Protein AF-A0A519EK39-F1 (afdb_monomer)

Foldseek 3Di:
DLDDDDPVAADDDDPPDDSCCRGCVPHDPVPSDDPVDDDPPVPPPPD

Secondary structure (DSSP, 8-state):
--S---GGG-----TTS-TTTTSSTTS-GGG-S-TTS----------

pLDDT: mean 72.41, std 7.25, range [50.88, 82.0]

Solvent-accessible surface area (backbone atoms only — not comparable to full-atom values): 3423 Å² total; per-residue (Å²): 126,86,46,83,66,58,79,95,55,41,47,89,70,60,96,89,55,59,58,56,61,23,39,62,79,88,56,62,84,90,63,76,66,61,94,85,61,78,77,83,70,91,79,79,88,86,125

Structure (mmCIF, N/CA/C/O backbone):
data_AF-A0A519EK39-F1
#
_entry.id   AF-A0A519EK39-F1
#
loop_
_atom_site.group_PDB
_atom_site.id
_atom_site.type_symbol
_atom_site.label_atom_id
_atom_site.label_alt_id
_atom_site.label_comp_id
_atom_site.label_asym_id
_atom_site.label_entity_id
_atom_site.label_seq_id
_atom_site.pdbx_PDB_ins_code
_atom_site.Cartn_x
_atom_site.Cartn_y
_atom_site.Cartn_z
_atom_site.occupancy
_atom_site.B_iso_or_equiv
_atom_site.auth_seq_id
_atom_site.auth_comp_id
_atom_site.auth_asym_id
_atom_site.auth_atom_id
_atom_site.pdbx_PDB_model_num
ATOM 1 N N . PHE A 1 1 ? -12.947 -0.478 -1.814 1.00 60.75 1 PHE A N 1
ATOM 2 C CA . PHE A 1 1 ? -11.478 -0.608 -1.862 1.00 60.75 1 PHE A CA 1
ATOM 3 C C . PHE A 1 1 ? -10.860 0.780 -1.909 1.00 60.75 1 PHE A C 1
ATOM 5 O O . PHE A 1 1 ? -10.849 1.382 -2.973 1.00 60.75 1 PHE A O 1
ATOM 12 N N . PRO A 1 2 ? -10.435 1.325 -0.761 1.00 68.00 2 PRO A N 1
ATOM 13 C CA . PRO A 1 2 ? -9.934 2.702 -0.660 1.00 68.00 2 PRO A CA 1
ATOM 14 C C . PRO A 1 2 ? -8.618 2.966 -1.411 1.00 68.00 2 PRO A C 1
ATOM 16 O O . PRO A 1 2 ? -8.318 4.107 -1.735 1.00 68.00 2 PRO A O 1
ATOM 19 N N . SER A 1 3 ? -7.846 1.920 -1.721 1.00 64.88 3 SER A N 1
ATOM 20 C CA . SER A 1 3 ? -6.581 2.003 -2.453 1.00 64.88 3 SER A CA 1
ATOM 21 C C . SER A 1 3 ? -6.483 0.825 -3.416 1.00 64.88 3 SER A C 1
ATOM 23 O O . SER A 1 3 ? -6.409 -0.324 -2.989 1.00 64.88 3 SER A O 1
ATOM 25 N N . VAL A 1 4 ? -6.539 1.104 -4.720 1.00 75.44 4 VAL A N 1
ATOM 26 C CA . VAL A 1 4 ? -6.506 0.092 -5.788 1.00 75.44 4 VAL A CA 1
ATOM 27 C C . VAL A 1 4 ? -5.218 0.257 -6.590 1.00 75.44 4 VAL A C 1
ATOM 29 O O . 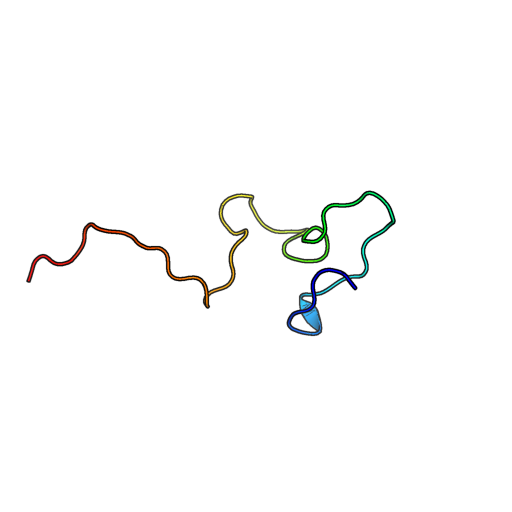VAL A 1 4 ? -4.859 1.372 -6.960 1.00 75.44 4 VAL A O 1
ATOM 32 N N . GLY A 1 5 ? -4.488 -0.838 -6.795 1.00 74.00 5 GLY A N 1
ATOM 33 C CA . GLY A 1 5 ? -3.280 -0.913 -7.621 1.00 74.00 5 GLY A CA 1
ATOM 34 C C . GLY A 1 5 ? -3.260 -2.216 -8.425 1.00 74.00 5 GLY A C 1
ATOM 35 O O . GLY A 1 5 ? -4.312 -2.753 -8.763 1.00 74.00 5 GLY A O 1
ATOM 36 N N . CYS A 1 6 ? -2.075 -2.755 -8.719 1.00 78.81 6 CYS A N 1
ATOM 37 C CA . CYS A 1 6 ? -1.949 -4.040 -9.413 1.00 78.81 6 CYS A CA 1
ATOM 38 C C . CYS A 1 6 ? -2.625 -5.178 -8.624 1.00 78.81 6 CYS A C 1
ATOM 40 O O . CYS A 1 6 ? -2.561 -5.203 -7.391 1.00 78.81 6 CYS A O 1
ATOM 42 N N . ALA A 1 7 ? -3.214 -6.143 -9.341 1.00 77.00 7 ALA A N 1
ATOM 43 C CA . ALA A 1 7 ? -3.930 -7.284 -8.762 1.00 77.00 7 ALA A CA 1
ATOM 44 C C . ALA A 1 7 ? -3.149 -8.064 -7.677 1.00 77.00 7 ALA A C 1
ATOM 46 O O . ALA A 1 7 ? -3.744 -8.338 -6.639 1.00 77.00 7 ALA A O 1
ATOM 47 N N . PRO A 1 8 ? -1.840 -8.378 -7.824 1.00 76.75 8 PRO A N 1
ATOM 48 C CA . PRO A 1 8 ? -1.104 -9.098 -6.778 1.00 76.75 8 PRO A CA 1
ATOM 49 C C . PRO A 1 8 ? -0.698 -8.219 -5.582 1.00 76.75 8 PRO A C 1
ATOM 51 O O . PRO A 1 8 ? -0.300 -8.738 -4.545 1.00 76.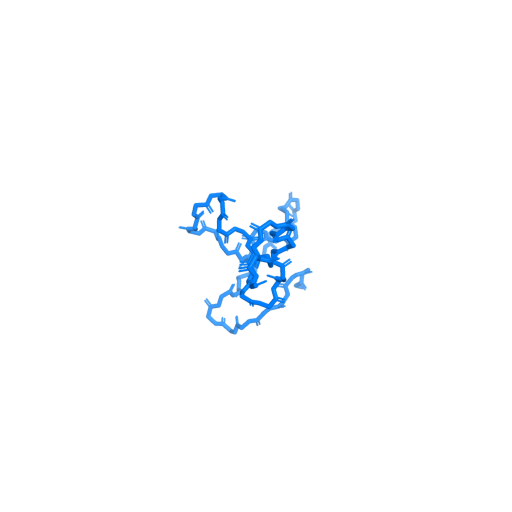75 8 PRO A O 1
ATOM 54 N N . CYS A 1 9 ? -0.777 -6.893 -5.710 1.00 69.62 9 CYS A N 1
ATOM 55 C CA . CYS A 1 9 ? -0.248 -5.940 -4.730 1.00 69.62 9 CYS A CA 1
ATOM 56 C C . CYS A 1 9 ? -1.343 -5.224 -3.930 1.00 69.62 9 CYS A C 1
ATOM 58 O O . CYS A 1 9 ? -1.028 -4.308 -3.176 1.00 69.62 9 CYS A O 1
ATOM 60 N N . THR A 1 10 ? -2.613 -5.592 -4.121 1.00 77.31 10 THR A N 1
ATOM 61 C CA . THR A 1 10 ? -3.770 -4.933 -3.503 1.00 77.31 10 THR A CA 1
ATOM 62 C C . THR A 1 10 ? -4.583 -5.958 -2.717 1.00 77.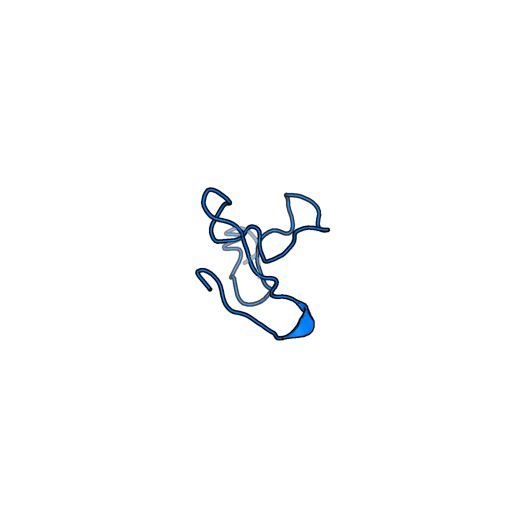31 10 THR A C 1
ATOM 64 O O . THR A 1 10 ? -5.166 -6.859 -3.314 1.00 77.31 10 THR A O 1
ATOM 67 N N . ARG A 1 11 ? -4.666 -5.817 -1.389 1.00 80.12 11 ARG A N 1
ATOM 68 C CA . ARG A 1 11 ? -5.583 -6.607 -0.542 1.00 80.12 11 ARG A CA 1
ATOM 69 C C . ARG A 1 11 ? -6.750 -5.767 -0.019 1.00 80.12 11 ARG A C 1
ATOM 71 O O . ARG A 1 11 ? -6.674 -4.539 0.034 1.00 80.12 11 ARG A O 1
ATOM 78 N N . ALA A 1 12 ? -7.826 -6.440 0.385 1.00 81.19 12 ALA A N 1
ATOM 79 C CA . ALA A 1 12 ? -8.924 -5.806 1.109 1.00 81.19 12 ALA A CA 1
ATOM 80 C C . ALA A 1 12 ? -8.445 -5.318 2.488 1.00 81.19 12 ALA A C 1
ATOM 82 O O . ALA A 1 12 ? -7.623 -5.979 3.120 1.00 81.19 12 ALA A O 1
ATOM 83 N N . ILE A 1 13 ? -8.979 -4.181 2.931 1.00 77.12 13 ILE A N 1
ATOM 84 C CA . ILE A 1 13 ? -8.731 -3.600 4.256 1.00 77.12 13 ILE A CA 1
ATOM 85 C C . ILE A 1 13 ? -10.036 -3.517 5.041 1.00 77.12 13 ILE A C 1
ATOM 87 O O . ILE A 1 13 ? -11.108 -3.325 4.457 1.00 77.12 13 ILE A O 1
ATOM 91 N N . SER A 1 14 ? -9.929 -3.689 6.353 1.00 81.50 14 SER A N 1
ATOM 92 C CA . SER A 1 14 ? -11.042 -3.651 7.298 1.00 81.50 14 SER A CA 1
ATOM 93 C C . SER A 1 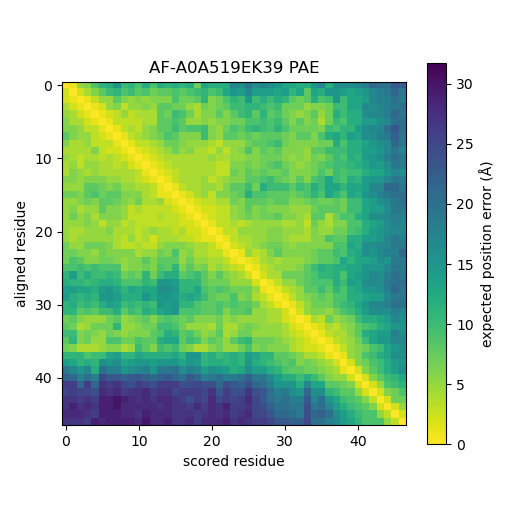14 ? -11.424 -2.215 7.659 1.00 81.50 14 SER A C 1
ATOM 95 O O . SER A 1 14 ? -10.667 -1.265 7.455 1.00 81.50 14 SER A O 1
ATOM 97 N N . LEU A 1 15 ? -12.622 -2.045 8.222 1.00 79.00 15 LEU A N 1
ATOM 98 C CA . LEU A 1 15 ? -13.076 -0.752 8.732 1.00 79.00 15 LEU A CA 1
ATOM 99 C C . LEU A 1 15 ? -12.166 -0.301 9.886 1.00 79.00 15 LEU A C 1
ATOM 101 O O . LEU A 1 15 ? -12.081 -0.983 10.903 1.00 79.00 15 LEU A O 1
ATOM 105 N N . GLY A 1 16 ? -11.501 0.844 9.713 1.00 81.44 16 GLY A N 1
ATOM 106 C CA . GLY A 1 16 ? -10.565 1.414 10.689 1.00 81.44 16 GLY A CA 1
ATOM 107 C C . GLY A 1 16 ? -9.083 1.216 10.355 1.00 81.44 16 GLY A C 1
ATOM 108 O O . GLY A 1 16 ? -8.242 1.828 11.006 1.00 81.44 16 GLY A O 1
ATOM 109 N N . GLU A 1 17 ? -8.750 0.418 9.336 1.00 76.81 17 GLU A N 1
ATOM 110 C CA . GLU A 1 17 ? -7.378 0.326 8.830 1.00 76.81 17 GLU A CA 1
ATOM 111 C C . GLU A 1 17 ? -7.043 1.501 7.901 1.00 76.81 17 GLU A C 1
ATOM 113 O O . GLU A 1 17 ? -7.919 2.072 7.243 1.00 76.81 17 GLU A O 1
ATOM 118 N N . ASP A 1 18 ? -5.755 1.851 7.833 1.00 78.56 18 ASP A N 1
ATOM 119 C CA . ASP A 1 18 ? -5.271 2.878 6.913 1.00 78.56 18 ASP A CA 1
ATOM 120 C C . ASP A 1 18 ? -5.639 2.524 5.466 1.00 78.56 18 ASP A C 1
ATOM 122 O O . ASP A 1 18 ? -5.553 1.369 5.041 1.00 78.56 18 ASP A O 1
ATOM 126 N N . PHE A 1 19 ? -6.013 3.533 4.679 1.00 77.25 19 PHE A N 1
ATOM 127 C CA . PHE A 1 19 ? -6.455 3.331 3.303 1.00 77.25 19 PHE A CA 1
ATOM 128 C C . PHE A 1 19 ? -5.383 2.659 2.428 1.00 77.25 19 PHE A C 1
ATOM 130 O O . PHE A 1 19 ? -5.739 1.961 1.4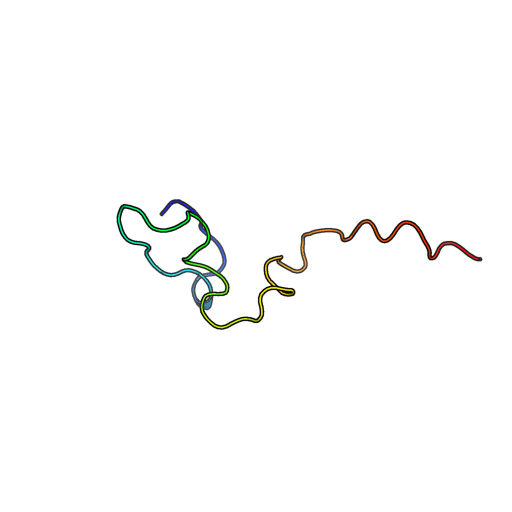78 1.00 77.25 19 PHE A O 1
ATOM 137 N N . ARG A 1 20 ? -4.088 2.807 2.750 1.00 76.25 20 ARG A N 1
ATOM 138 C CA . ARG A 1 20 ? -2.965 2.130 2.084 1.00 76.25 20 ARG A CA 1
ATOM 139 C C . ARG A 1 20 ? -2.499 0.855 2.782 1.00 76.25 20 ARG A C 1
ATOM 141 O O . ARG A 1 20 ? -1.649 0.192 2.203 1.00 76.25 20 ARG A O 1
ATOM 148 N N . ALA A 1 21 ? -3.082 0.426 3.905 1.00 80.81 21 ALA A N 1
ATOM 149 C CA . ALA A 1 21 ? -2.725 -0.834 4.586 1.00 80.81 21 ALA A CA 1
ATOM 150 C C . ALA A 1 21 ? -2.924 -2.092 3.711 1.00 80.81 21 ALA A C 1
ATOM 152 O O . ALA A 1 21 ? -2.461 -3.192 4.035 1.00 80.81 21 ALA A O 1
ATOM 153 N N . GLY A 1 22 ? -3.630 -1.935 2.587 1.00 77.31 22 GLY A N 1
ATOM 154 C CA . GLY A 1 22 ? -3.799 -2.950 1.557 1.00 77.31 22 GLY A CA 1
ATOM 155 C C . GLY A 1 22 ? -2.616 -3.091 0.590 1.00 77.31 22 GLY A C 1
ATOM 156 O O . GLY A 1 22 ? -2.584 -4.053 -0.174 1.00 77.31 22 GLY A O 1
ATOM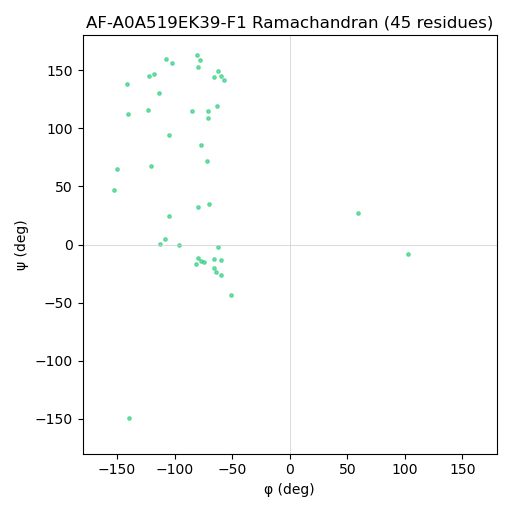 157 N N . ARG A 1 23 ? -1.654 -2.162 0.606 1.00 74.69 23 ARG A N 1
ATOM 158 C CA . ARG A 1 23 ? -0.416 -2.186 -0.186 1.00 74.69 23 ARG A CA 1
ATOM 159 C C . ARG A 1 23 ? 0.792 -2.133 0.746 1.00 74.69 23 ARG A C 1
ATOM 161 O O . ARG A 1 23 ? 0.731 -1.484 1.781 1.00 74.69 23 ARG A O 1
ATOM 168 N N . TRP A 1 24 ? 1.873 -2.819 0.373 1.00 73.25 24 TRP A N 1
ATOM 169 C CA . TRP A 1 24 ? 3.138 -2.836 1.132 1.00 73.25 24 TRP A CA 1
ATOM 170 C C . TRP A 1 24 ? 3.020 -3.357 2.570 1.00 73.25 24 TRP A C 1
ATOM 172 O O . TRP A 1 24 ? 3.829 -3.022 3.426 1.00 73.25 24 TRP A O 1
ATOM 182 N N . TRP A 1 25 ? 2.034 -4.219 2.844 1.00 70.25 25 TRP A N 1
ATOM 183 C CA . TRP A 1 25 ? 1.826 -4.799 4.178 1.00 70.25 25 TRP A CA 1
ATOM 184 C C . TRP A 1 25 ? 2.965 -5.730 4.636 1.00 70.25 25 TRP A C 1
ATOM 186 O O . TRP A 1 25 ? 3.008 -6.094 5.807 1.00 70.25 25 TRP A O 1
ATOM 196 N N . TRP A 1 26 ? 3.865 -6.108 3.721 1.00 70.38 26 TRP A N 1
ATOM 197 C CA . TRP A 1 26 ? 5.066 -6.912 3.971 1.00 70.38 26 TRP A CA 1
ATOM 198 C C . TRP A 1 26 ? 6.380 -6.135 3.769 1.00 70.38 26 TRP A C 1
ATOM 200 O O . TRP A 1 26 ? 7.442 -6.741 3.881 1.00 70.38 26 TRP A O 1
ATOM 210 N N . GLU A 1 27 ? 6.342 -4.847 3.404 1.00 66.50 27 GLU A N 1
ATOM 211 C CA . GLU A 1 27 ? 7.557 -4.081 3.083 1.00 66.50 27 GLU A CA 1
ATOM 212 C C . GLU A 1 27 ? 7.995 -3.154 4.217 1.00 66.50 27 GLU A C 1
ATOM 214 O O . GLU A 1 27 ? 7.206 -2.748 5.070 1.00 66.50 27 GLU A O 1
ATOM 219 N N . ASP A 1 28 ? 9.288 -2.830 4.195 1.00 66.00 28 ASP A N 1
ATOM 220 C CA . ASP A 1 28 ? 9.934 -1.895 5.108 1.00 66.00 28 ASP A CA 1
ATOM 221 C C . ASP A 1 28 ? 9.336 -0.485 4.969 1.00 66.00 28 ASP A C 1
ATOM 223 O O . ASP A 1 28 ? 8.897 -0.076 3.888 1.00 66.00 28 ASP A O 1
ATOM 227 N N . GLU A 1 29 ? 9.326 0.298 6.048 1.00 65.25 29 GLU A N 1
ATOM 228 C CA . GLU A 1 29 ? 8.582 1.558 6.067 1.00 65.25 29 GLU A CA 1
ATOM 229 C C . GLU A 1 29 ? 9.108 2.600 5.074 1.00 65.25 29 GLU A C 1
ATOM 231 O O . GLU A 1 29 ? 8.366 3.483 4.636 1.00 65.25 29 GLU A O 1
ATOM 236 N N . ALA A 1 30 ? 10.377 2.470 4.692 1.00 66.62 30 ALA A N 1
ATOM 237 C CA . ALA A 1 30 ? 11.036 3.319 3.710 1.00 66.62 30 ALA A CA 1
ATOM 238 C C . ALA A 1 30 ? 10.618 3.024 2.253 1.00 66.62 30 ALA A C 1
ATOM 240 O O . ALA A 1 30 ? 10.881 3.840 1.366 1.00 66.62 30 ALA A O 1
ATOM 241 N N . ALA A 1 31 ? 9.968 1.885 1.992 1.00 67.00 31 ALA A N 1
ATOM 242 C CA . ALA A 1 31 ? 9.544 1.437 0.663 1.00 67.00 31 ALA A CA 1
ATOM 243 C C . ALA A 1 31 ? 8.029 1.597 0.434 1.00 67.00 31 ALA A C 1
ATOM 245 O O . ALA A 1 31 ? 7.434 0.953 -0.424 1.00 67.00 31 ALA A O 1
ATOM 246 N N . LYS A 1 32 ? 7.387 2.514 1.164 1.00 72.19 32 LYS A N 1
ATOM 247 C CA . LYS A 1 32 ? 5.958 2.810 1.020 1.00 72.19 32 LYS A CA 1
ATOM 248 C C . LYS A 1 32 ? 5.640 3.720 -0.174 1.00 72.19 32 LYS A C 1
ATOM 250 O O . LYS A 1 32 ? 4.728 4.521 -0.054 1.00 72.19 32 LYS A O 1
ATOM 255 N N . GLU A 1 33 ? 6.365 3.690 -1.291 1.00 79.31 33 GLU A N 1
ATOM 256 C CA . GLU A 1 33 ? 5.982 4.443 -2.499 1.00 79.31 33 GLU A CA 1
ATOM 257 C C . GLU A 1 33 ? 6.281 3.632 -3.766 1.00 79.31 33 GLU A C 1
ATOM 259 O O . GLU A 1 33 ? 7.307 2.961 -3.862 1.00 79.31 33 GLU A O 1
ATOM 264 N N . CY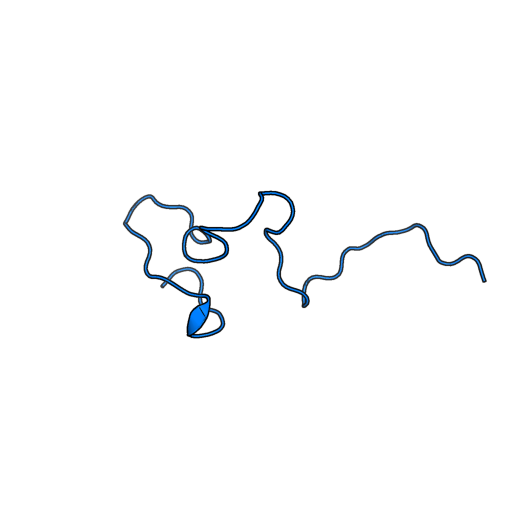S A 1 34 ? 5.372 3.649 -4.749 1.00 77.75 34 CYS A N 1
ATOM 265 C CA . CYS A 1 34 ? 5.566 2.877 -5.977 1.00 77.75 34 CYS A CA 1
ATOM 266 C C . CYS A 1 34 ? 6.549 3.602 -6.904 1.00 77.75 34 CYS A C 1
ATOM 268 O O . CYS A 1 34 ? 6.701 4.817 -6.825 1.00 77.75 34 CYS 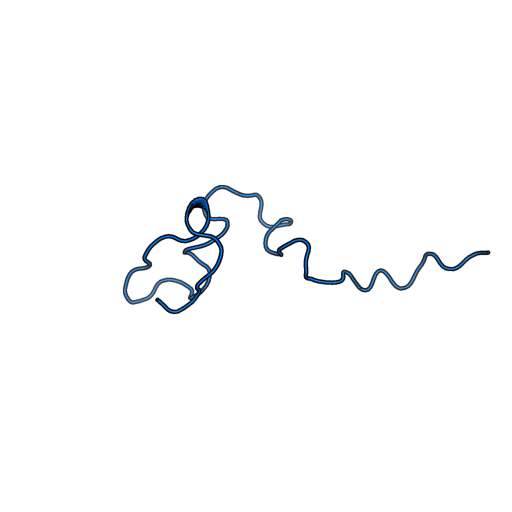A O 1
ATOM 270 N N . GLY A 1 35 ? 7.169 2.882 -7.844 1.00 76.12 35 GLY A N 1
ATOM 271 C CA . GLY A 1 35 ? 8.156 3.452 -8.777 1.00 76.12 35 GLY A CA 1
ATOM 272 C C . GLY A 1 35 ? 7.637 4.551 -9.721 1.00 76.12 35 GLY A C 1
ATOM 273 O O . GLY A 1 35 ? 8.416 5.099 -10.490 1.00 76.12 35 GLY A O 1
ATOM 274 N N . LEU A 1 36 ? 6.341 4.880 -9.675 1.00 77.81 36 LEU A N 1
ATOM 275 C CA . LEU A 1 36 ? 5.753 6.043 -10.353 1.00 77.81 36 LEU A CA 1
ATOM 276 C C . LEU A 1 36 ? 5.938 7.342 -9.562 1.00 77.81 36 LEU A C 1
ATOM 278 O O . LEU A 1 36 ? 5.734 8.428 -10.099 1.00 77.81 36 LEU A O 1
ATOM 282 N N . HIS A 1 37 ? 6.266 7.244 -8.278 1.00 82.00 37 HIS A N 1
ATOM 283 C CA . HIS A 1 37 ? 6.431 8.402 -7.424 1.00 82.00 37 HIS A CA 1
ATOM 284 C C . HIS A 1 37 ? 7.849 8.925 -7.591 1.00 82.00 37 HIS A C 1
ATOM 286 O O . HIS A 1 37 ? 8.833 8.257 -7.269 1.00 82.00 37 HIS A O 1
ATOM 292 N N . VAL A 1 38 ? 7.945 10.134 -8.132 1.00 79.56 38 VAL A N 1
ATOM 293 C CA . VAL A 1 38 ? 9.221 10.814 -8.307 1.00 79.56 38 VAL A CA 1
ATOM 294 C C . VAL A 1 38 ? 9.718 11.227 -6.926 1.00 79.56 38 VAL A C 1
ATOM 296 O O . VAL A 1 38 ? 9.103 12.061 -6.262 1.00 79.56 38 VAL A O 1
ATOM 299 N N . LYS A 1 39 ? 10.837 10.643 -6.489 1.00 73.81 39 LYS A N 1
ATOM 300 C CA . LYS A 1 39 ? 11.613 11.209 -5.387 1.00 73.81 39 LYS A CA 1
ATOM 301 C C . LYS A 1 39 ? 12.266 12.468 -5.932 1.00 73.81 39 LYS A C 1
ATOM 303 O O . LYS A 1 39 ? 13.127 12.388 -6.807 1.00 73.81 39 LYS A O 1
ATOM 308 N N . THR A 1 40 ? 11.808 13.632 -5.486 1.00 69.44 40 THR A N 1
ATOM 309 C CA . THR A 1 40 ? 12.476 14.900 -5.790 1.00 69.44 40 THR A CA 1
ATOM 310 C C . THR A 1 40 ? 13.779 14.951 -4.996 1.00 69.44 40 THR A C 1
ATOM 312 O O . THR A 1 40 ? 13.896 15.675 -4.011 1.00 69.44 40 THR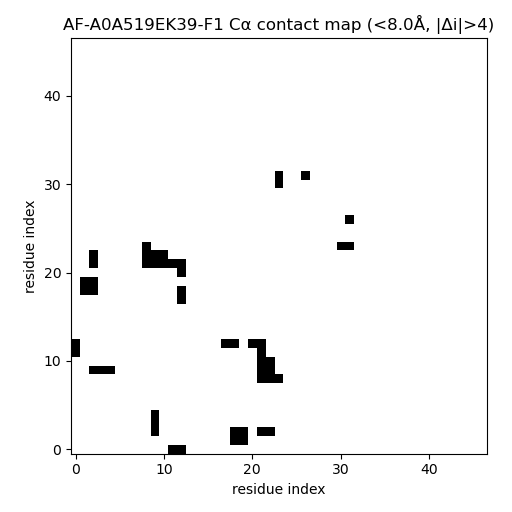 A O 1
ATOM 315 N N . ASP A 1 41 ? 14.757 14.146 -5.399 1.00 66.50 41 ASP A N 1
ATOM 316 C CA . ASP A 1 41 ? 16.113 14.218 -4.879 1.00 66.50 41 ASP A CA 1
ATOM 317 C C . ASP A 1 41 ? 16.761 15.431 -5.558 1.00 66.50 41 ASP A C 1
ATOM 319 O O . ASP A 1 41 ? 17.368 15.332 -6.624 1.00 66.50 41 ASP A O 1
ATOM 323 N N . ASN A 1 42 ? 16.548 16.614 -4.978 1.00 61.22 42 ASN A N 1
ATOM 324 C CA . ASN A 1 42 ? 16.990 17.911 -5.500 1.00 61.22 42 ASN A CA 1
ATOM 325 C C . ASN A 1 42 ? 18.523 18.117 -5.441 1.00 61.22 42 ASN A C 1
ATOM 327 O O . ASN A 1 42 ? 18.991 19.221 -5.190 1.00 61.22 42 ASN A O 1
ATOM 331 N N . GLU A 1 43 ? 19.328 17.070 -5.629 1.00 64.31 43 GLU A N 1
ATOM 332 C CA . GLU A 1 43 ? 20.782 17.173 -5.490 1.00 64.31 43 GLU A CA 1
ATOM 333 C C . GLU A 1 43 ? 21.556 16.157 -6.336 1.00 64.31 43 GLU A C 1
ATOM 335 O O . GLU A 1 43 ? 22.466 15.523 -5.830 1.00 64.31 43 GLU A O 1
ATOM 340 N N . LYS A 1 44 ? 21.239 15.978 -7.626 1.00 59.44 44 LYS A N 1
ATOM 341 C CA . LYS A 1 44 ? 22.206 15.443 -8.617 1.00 59.44 44 LYS A CA 1
ATOM 342 C C . LYS A 1 44 ? 21.925 15.981 -10.020 1.00 59.44 44 LYS A C 1
ATOM 344 O O . LYS A 1 44 ? 21.611 15.227 -10.932 1.00 59.44 44 LYS A O 1
ATOM 349 N N . VAL A 1 45 ? 22.072 17.290 -10.208 1.00 62.94 45 VAL A N 1
ATOM 350 C CA . VAL A 1 45 ? 22.344 17.850 -11.542 1.00 62.94 45 VAL A CA 1
ATOM 351 C C . VAL A 1 45 ? 23.666 18.604 -11.462 1.00 62.94 45 VAL A C 1
ATOM 353 O O . VAL A 1 45 ? 23.714 19.826 -11.488 1.00 62.94 45 VAL A O 1
ATOM 356 N N . VAL A 1 46 ? 24.747 17.850 -11.266 1.00 60.06 46 VAL A N 1
ATOM 357 C CA . VAL A 1 46 ? 26.105 18.329 -11.535 1.00 60.06 46 VAL A CA 1
ATOM 358 C C . VAL A 1 46 ? 26.516 17.640 -12.828 1.00 60.06 46 VAL A C 1
ATOM 360 O O . VAL A 1 46 ? 26.896 16.469 -12.819 1.00 60.06 46 VAL A O 1
ATOM 363 N N . ALA A 1 47 ? 26.303 18.342 -13.935 1.00 50.88 47 ALA A N 1
ATOM 364 C CA . ALA A 1 47 ? 26.872 18.044 -15.241 1.00 50.88 47 ALA A CA 1
ATOM 365 C C . ALA A 1 47 ? 27.796 19.204 -15.612 1.00 50.88 47 ALA A C 1
ATOM 367 O O . ALA A 1 47 ? 27.407 20.359 -15.315 1.00 50.88 47 ALA A O 1
#

Mean predicted aligned error: 9.98 Å

Radius of gyration: 14.42 Å; Cα contacts (8 Å, |Δi|>4): 26; chains: 1; bounding box: 40×27×26 Å

Sequence (47 aa):
FPSVGCAPCTRAISLGEDFRAGRWWWEDEAAKECGLHVKTDNEKVVA